Protein AF-A0A7W0N768-F1 (afdb_monomer)

Radius of gyration: 17.45 Å; Cα contacts (8 Å, |Δi|>4): 24; chains: 1; bounding box: 39×24×38 Å

Solvent-accessible surface area (backbone atoms only — not comparable to full-atom values): 4489 Å² total; per-residue (Å²): 132,84,81,55,62,69,58,51,57,62,70,67,55,54,66,76,56,46,60,55,49,50,58,50,52,54,51,50,50,67,76,42,72,82,73,68,82,78,63,77,61,90,46,75,65,49,42,52,54,47,58,64,59,32,65,98,58,48,52,69,59,34,42,64,56,48,55,64,71,70,53,128

Mean predicted aligned error: 6.65 Å

Structure (mmCIF, N/CA/C/O backbone):
data_AF-A0A7W0N768-F1
#
_entry.id   AF-A0A7W0N768-F1
#
loop_
_atom_site.group_PDB
_atom_site.id
_atom_site.type_symbol
_atom_site.label_atom_id
_atom_site.label_alt_id
_atom_site.label_comp_id
_atom_site.label_asym_id
_atom_site.label_entity_id
_atom_site.label_seq_id
_atom_site.pdbx_PDB_ins_code
_atom_site.Cartn_x
_atom_site.Cartn_y
_atom_site.Cartn_z
_atom_site.occupancy
_atom_site.B_iso_or_equiv
_atom_site.auth_seq_id
_atom_site.auth_comp_id
_atom_site.auth_asym_id
_atom_site.auth_atom_id
_atom_site.pdbx_PDB_model_num
ATOM 1 N N . MET A 1 1 ? 20.292 13.060 9.691 1.00 47.16 1 MET A N 1
ATOM 2 C CA . MET A 1 1 ? 19.474 13.596 8.577 1.00 47.16 1 MET A CA 1
ATOM 3 C C . MET A 1 1 ? 18.883 12.439 7.787 1.00 47.16 1 MET A C 1
ATOM 5 O O . MET A 1 1 ? 19.646 11.592 7.337 1.00 47.16 1 MET A O 1
ATOM 9 N N . ALA A 1 2 ? 17.557 12.375 7.634 1.00 51.94 2 ALA A N 1
ATOM 10 C CA . ALA A 1 2 ? 16.912 11.336 6.832 1.00 51.94 2 ALA A CA 1
ATOM 11 C C . ALA A 1 2 ? 17.364 11.453 5.367 1.00 51.94 2 ALA A C 1
ATOM 13 O O . ALA A 1 2 ? 17.268 12.524 4.763 1.00 51.94 2 ALA A O 1
ATOM 14 N N . ARG A 1 3 ? 17.883 10.364 4.789 1.00 61.03 3 ARG A N 1
ATOM 15 C CA . ARG A 1 3 ? 18.164 10.309 3.351 1.00 61.03 3 ARG A CA 1
ATOM 16 C C . ARG A 1 3 ? 16.860 10.562 2.608 1.00 61.03 3 ARG A C 1
ATOM 18 O O . ARG A 1 3 ? 15.930 9.767 2.683 1.00 61.03 3 ARG A O 1
ATOM 25 N N . SER A 1 4 ? 16.791 11.667 1.871 1.00 78.50 4 SER A N 1
ATOM 26 C CA . SER A 1 4 ? 15.717 11.865 0.904 1.00 78.50 4 SER A CA 1
ATOM 27 C C . SER A 1 4 ? 15.961 10.906 -0.258 1.00 78.50 4 SER A C 1
ATOM 29 O O . SER A 1 4 ? 16.710 11.215 -1.188 1.00 78.50 4 SER A O 1
ATOM 31 N N . TYR A 1 5 ? 15.337 9.729 -0.190 1.00 67.19 5 TYR A N 1
ATOM 32 C CA . TYR A 1 5 ? 15.385 8.710 -1.241 1.00 67.19 5 TYR A CA 1
ATOM 33 C C . TYR A 1 5 ? 14.976 9.283 -2.606 1.00 67.19 5 TYR A C 1
ATOM 35 O O . TYR A 1 5 ? 15.564 8.940 -3.628 1.00 67.19 5 TYR A O 1
ATOM 43 N N . VAL A 1 6 ? 14.052 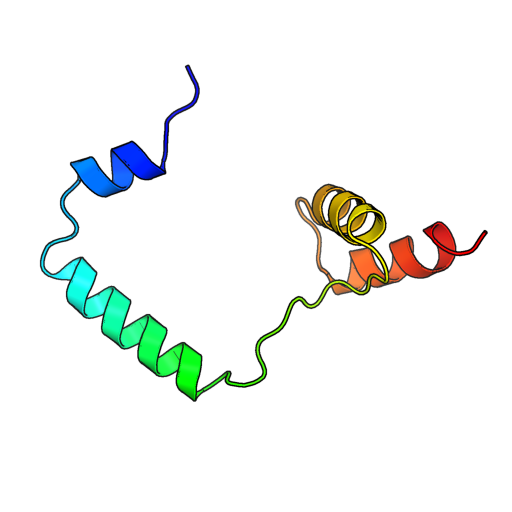10.251 -2.613 1.00 66.44 6 VAL A N 1
ATOM 44 C CA . VAL A 1 6 ? 13.632 10.987 -3.816 1.00 66.44 6 VAL A CA 1
ATOM 45 C C . VAL A 1 6 ? 14.777 11.821 -4.401 1.00 66.44 6 VAL A C 1
ATOM 47 O O . VAL A 1 6 ? 15.019 11.779 -5.609 1.00 66.44 6 VAL A O 1
ATOM 50 N N . ARG A 1 7 ? 15.520 12.564 -3.570 1.00 71.31 7 ARG A N 1
ATOM 51 C CA . ARG A 1 7 ? 16.690 13.327 -4.036 1.00 71.31 7 ARG A CA 1
ATOM 52 C C . ARG A 1 7 ? 17.822 12.411 -4.496 1.00 71.31 7 ARG A C 1
ATOM 54 O O . ARG A 1 7 ? 18.478 12.734 -5.481 1.00 71.31 7 ARG A O 1
ATOM 61 N N . GLU A 1 8 ? 18.052 11.285 -3.823 1.00 71.12 8 GLU A N 1
ATOM 62 C CA . GLU A 1 8 ? 19.096 10.328 -4.211 1.00 71.12 8 GLU A CA 1
ATOM 63 C C . GLU A 1 8 ? 18.778 9.650 -5.554 1.00 71.12 8 GLU A C 1
ATOM 65 O O . GLU A 1 8 ? 19.648 9.566 -6.422 1.00 71.12 8 GLU A O 1
ATOM 70 N N . ALA A 1 9 ? 17.519 9.255 -5.769 1.00 65.38 9 ALA A N 1
ATOM 71 C CA . ALA A 1 9 ? 17.053 8.699 -7.037 1.00 65.38 9 ALA A CA 1
ATOM 72 C C . ALA A 1 9 ? 17.184 9.701 -8.196 1.00 65.38 9 ALA A C 1
ATOM 74 O O . ALA A 1 9 ? 17.619 9.327 -9.284 1.00 65.38 9 ALA A O 1
ATOM 75 N N . ARG A 1 10 ? 16.873 10.985 -7.955 1.00 69.31 10 ARG A N 1
ATOM 76 C CA . ARG A 1 10 ? 17.078 12.061 -8.943 1.00 69.31 10 ARG A CA 1
ATOM 77 C C . ARG A 1 10 ? 18.560 12.298 -9.238 1.00 69.31 10 ARG A C 1
ATOM 79 O O . ARG A 1 10 ? 18.922 12.451 -10.399 1.00 69.31 10 ARG A O 1
ATOM 86 N N . ARG A 1 11 ? 19.420 12.286 -8.212 1.00 71.50 11 ARG A N 1
ATOM 87 C CA . ARG A 1 11 ? 20.869 12.514 -8.351 1.00 71.50 11 ARG A CA 1
ATOM 88 C C . ARG A 1 11 ? 21.561 11.418 -9.162 1.00 71.50 11 ARG A C 1
ATOM 90 O O . ARG A 1 11 ? 22.481 11.718 -9.909 1.00 71.50 11 ARG A O 1
ATOM 97 N N . LYS A 1 12 ? 21.133 10.159 -9.022 1.00 69.06 12 LYS A N 1
ATOM 98 C CA . LYS A 1 12 ? 21.783 9.015 -9.684 1.00 69.06 12 LYS A CA 1
ATOM 99 C C . LYS A 1 12 ? 21.573 8.944 -11.199 1.00 69.06 12 LYS A C 1
ATOM 101 O O . LYS A 1 12 ? 22.239 8.126 -11.813 1.00 69.06 12 LYS A O 1
ATOM 106 N N . GLY A 1 13 ? 20.698 9.769 -11.788 1.00 67.75 13 GLY A N 1
ATOM 107 C CA . GLY A 1 13 ? 20.474 9.810 -13.236 1.00 67.75 13 GLY A CA 1
ATOM 108 C C . GLY A 1 13 ? 20.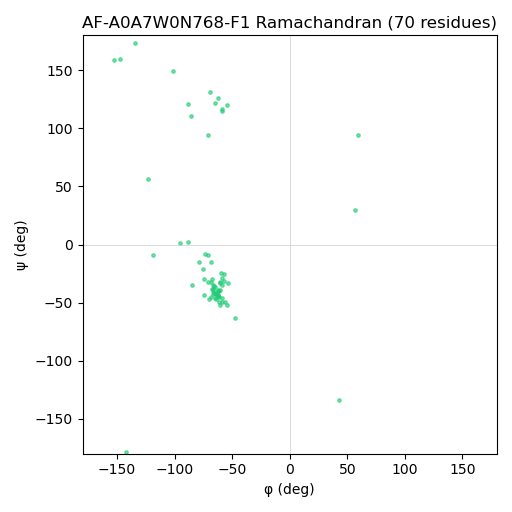011 8.460 -13.792 1.00 67.75 13 GLY A C 1
ATOM 109 O O . GLY A 1 13 ? 20.806 7.593 -14.130 1.00 67.75 13 GLY A O 1
ATOM 110 N N . LEU A 1 14 ? 18.699 8.251 -13.911 1.00 74.38 14 LEU A N 1
ATOM 111 C CA . LEU A 1 14 ? 18.164 6.933 -14.280 1.00 74.38 14 LEU A CA 1
ATOM 112 C C . LEU A 1 14 ? 18.473 6.508 -15.733 1.00 74.38 14 LEU A C 1
ATOM 114 O O . LEU A 1 14 ? 18.340 5.327 -16.028 1.00 74.38 14 LEU A O 1
ATOM 118 N N . GLY A 1 15 ? 18.895 7.411 -16.628 1.00 82.12 15 GLY A N 1
ATOM 119 C CA . GLY A 1 15 ? 19.353 7.088 -17.994 1.00 82.12 15 GLY A CA 1
ATOM 120 C C . GLY A 1 15 ? 18.490 6.042 -18.721 1.00 82.12 15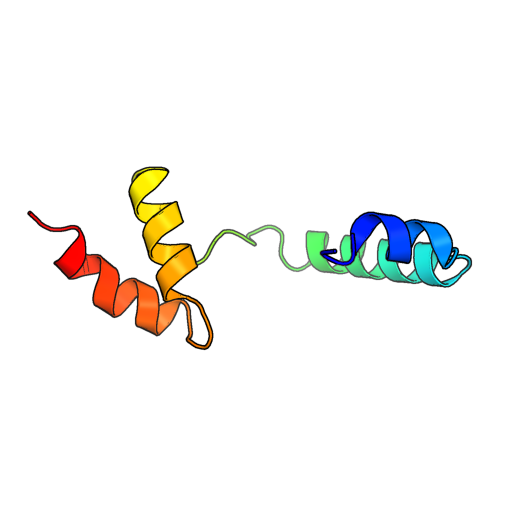 GLY A C 1
ATOM 121 O O . GLY A 1 15 ? 17.263 6.063 -18.623 1.00 82.12 15 GLY A O 1
ATOM 122 N N . ARG A 1 16 ? 19.132 5.053 -19.366 1.00 82.50 16 ARG A N 1
ATOM 123 C CA . ARG A 1 16 ? 18.462 3.900 -20.016 1.00 82.50 16 ARG A CA 1
ATOM 124 C C . ARG A 1 16 ? 17.578 3.075 -19.065 1.00 82.50 16 ARG A C 1
ATOM 126 O O . ARG A 1 16 ? 16.626 2.429 -19.498 1.00 82.50 16 ARG A O 1
ATOM 133 N N . ARG A 1 17 ? 17.853 3.090 -17.753 1.00 85.31 17 ARG A N 1
ATOM 134 C CA . ARG A 1 17 ? 17.021 2.405 -16.748 1.00 85.31 17 ARG A CA 1
ATOM 135 C C . ARG A 1 17 ? 15.645 3.062 -16.633 1.00 85.31 17 ARG A C 1
ATOM 137 O O . ARG A 1 17 ? 14.689 2.353 -16.344 1.00 85.31 17 ARG A O 1
ATOM 144 N N . ARG A 1 18 ? 15.525 4.371 -16.891 1.00 86.81 18 ARG A N 1
ATOM 145 C CA . ARG A 1 18 ? 14.237 5.083 -16.890 1.00 86.81 18 ARG A CA 1
ATOM 146 C C . ARG A 1 18 ? 13.293 4.524 -17.949 1.00 86.81 18 ARG A C 1
ATOM 148 O O . ARG A 1 18 ? 12.162 4.193 -17.622 1.00 86.81 18 ARG A O 1
ATOM 155 N N . GLU A 1 19 ? 13.781 4.373 -19.179 1.00 89.69 19 GLU A N 1
ATOM 156 C CA . GLU A 1 19 ? 13.007 3.806 -20.291 1.00 89.69 19 GLU A CA 1
ATOM 157 C C . GLU A 1 19 ? 12.594 2.361 -20.002 1.00 89.69 19 GLU A C 1
ATOM 159 O O . GLU A 1 19 ? 11.433 1.997 -20.171 1.00 89.69 19 GLU A O 1
ATOM 164 N N . ARG A 1 20 ? 13.523 1.541 -19.489 1.00 92.81 20 ARG A N 1
ATOM 165 C CA . ARG A 1 20 ? 13.219 0.158 -19.096 1.00 92.81 20 ARG A CA 1
ATOM 166 C C . ARG A 1 20 ? 12.164 0.088 -17.988 1.00 92.81 20 ARG A C 1
ATOM 168 O O . ARG A 1 20 ? 11.270 -0.743 -18.080 1.00 92.81 20 ARG A O 1
ATOM 175 N N . ILE A 1 21 ? 12.273 0.920 -16.947 1.00 93.06 21 ILE A N 1
ATOM 176 C CA . ILE A 1 21 ? 11.289 0.975 -15.852 1.00 93.06 21 ILE A CA 1
ATOM 177 C C . ILE A 1 21 ? 9.920 1.392 -16.392 1.00 93.06 21 ILE A C 1
ATOM 179 O O . ILE A 1 21 ? 8.940 0.744 -16.048 1.00 93.06 21 ILE A O 1
ATOM 183 N N . GLY A 1 22 ? 9.859 2.409 -17.259 1.00 93.12 22 GLY A N 1
ATOM 184 C CA . GLY A 1 22 ? 8.607 2.863 -17.875 1.00 93.12 22 GLY A CA 1
ATOM 185 C C . GLY A 1 22 ? 7.867 1.726 -18.579 1.00 93.12 22 GLY A C 1
ATOM 186 O O . GLY A 1 22 ? 6.738 1.422 -18.216 1.00 93.12 22 GLY A O 1
ATOM 187 N N . ARG A 1 23 ? 8.559 0.996 -19.465 1.00 96.38 23 ARG A N 1
ATOM 188 C CA . ARG A 1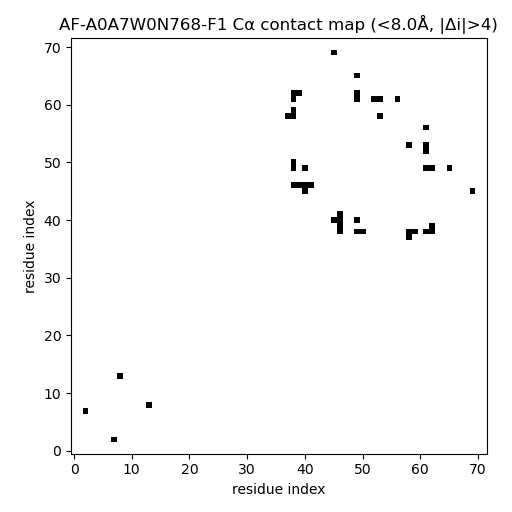 23 ? 7.974 -0.156 -20.178 1.00 96.38 23 ARG A CA 1
ATOM 189 C C . ARG A 1 23 ? 7.498 -1.278 -19.250 1.00 96.38 23 ARG A C 1
ATOM 191 O O . ARG A 1 23 ? 6.554 -1.983 -19.584 1.00 96.38 23 ARG A O 1
ATOM 198 N N . ILE A 1 24 ? 8.169 -1.494 -18.115 1.00 96.50 24 ILE A N 1
ATOM 199 C CA . ILE A 1 24 ? 7.741 -2.492 -17.119 1.00 96.50 24 ILE A CA 1
ATOM 200 C C . ILE A 1 24 ? 6.457 -2.027 -16.430 1.00 96.50 24 ILE A C 1
ATOM 202 O O . ILE A 1 24 ? 5.523 -2.810 -16.314 1.00 96.50 24 ILE A O 1
ATOM 206 N N . VAL A 1 25 ? 6.405 -0.762 -16.003 1.00 96.38 25 VAL A N 1
ATOM 207 C CA . VAL A 1 25 ? 5.223 -0.187 -15.345 1.00 96.38 25 VAL A CA 1
ATOM 208 C C . VAL A 1 25 ? 4.018 -0.192 -16.285 1.00 96.38 25 VAL A C 1
ATOM 210 O O . VAL A 1 25 ? 2.945 -0.594 -15.862 1.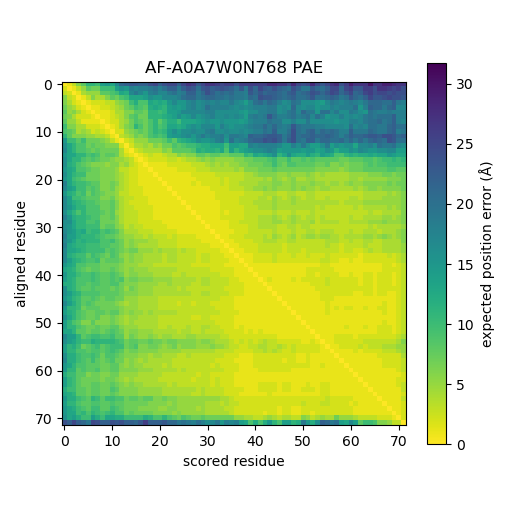00 96.38 25 VAL A O 1
ATOM 213 N N . GLU A 1 26 ? 4.197 0.173 -17.556 1.00 97.31 26 GLU A N 1
ATOM 214 C CA . GLU A 1 26 ? 3.133 0.133 -18.570 1.00 97.31 26 GLU A CA 1
ATOM 215 C C . GLU A 1 26 ? 2.556 -1.277 -18.745 1.00 97.31 26 GLU A C 1
ATOM 217 O O . GLU A 1 26 ? 1.343 -1.451 -18.739 1.00 97.31 26 GLU A O 1
ATOM 222 N N . ARG A 1 27 ? 3.414 -2.302 -18.837 1.00 98.12 27 ARG A N 1
ATOM 223 C CA . ARG A 1 27 ? 2.961 -3.698 -18.941 1.00 98.12 27 ARG A CA 1
ATOM 224 C C . ARG A 1 27 ? 2.208 -4.156 -17.697 1.00 98.12 27 ARG A C 1
ATOM 226 O O . ARG A 1 27 ? 1.185 -4.810 -17.831 1.00 98.12 27 ARG A O 1
ATOM 233 N N . LEU A 1 28 ? 2.698 -3.803 -16.507 1.00 97.75 28 LEU A N 1
ATOM 234 C CA . LEU A 1 28 ? 2.028 -4.142 -15.249 1.00 97.75 28 LEU A CA 1
ATOM 235 C C . LEU A 1 28 ? 0.679 -3.431 -15.107 1.00 97.75 28 LEU A C 1
ATOM 237 O O . LEU A 1 28 ? -0.246 -4.024 -14.572 1.00 97.75 28 LEU A O 1
ATOM 241 N N . ALA A 1 29 ? 0.560 -2.192 -15.591 1.00 96.69 29 ALA A N 1
ATOM 242 C CA . ALA A 1 29 ? -0.696 -1.447 -15.560 1.00 96.69 29 ALA A CA 1
ATOM 243 C C . ALA A 1 29 ? -1.767 -2.065 -16.473 1.00 96.69 29 ALA A C 1
ATOM 245 O O . ALA A 1 29 ? -2.938 -2.034 -16.123 1.00 96.69 29 ALA A O 1
ATOM 246 N N . VAL A 1 30 ? -1.365 -2.633 -17.618 1.00 97.75 30 VAL A N 1
ATOM 247 C CA . VAL A 1 30 ? -2.276 -3.363 -18.518 1.00 97.75 30 VAL A CA 1
ATOM 248 C C . VAL A 1 30 ? -2.642 -4.739 -17.951 1.00 97.75 30 VAL A C 1
ATOM 250 O O . VAL A 1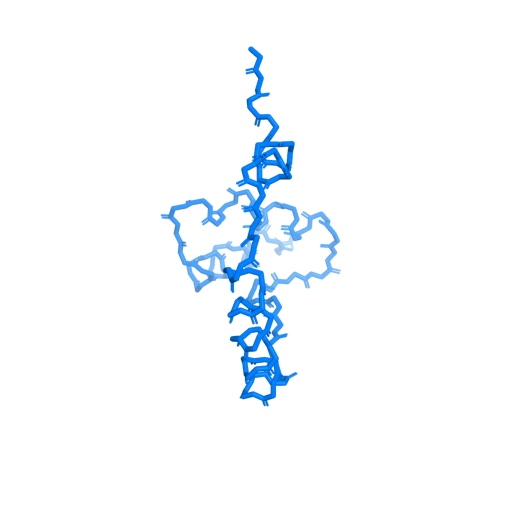 30 ? -3.803 -5.119 -17.992 1.00 97.75 30 VAL A O 1
ATOM 253 N N . GLU A 1 31 ? -1.669 -5.484 -17.419 1.00 98.38 31 GLU A N 1
ATOM 254 C CA . GLU A 1 31 ? -1.889 -6.834 -16.870 1.00 98.38 31 GLU A CA 1
ATOM 255 C C . GLU A 1 31 ? -2.728 -6.826 -15.580 1.00 98.38 31 GLU A C 1
ATOM 257 O O . GLU A 1 31 ? -3.472 -7.764 -15.312 1.00 98.38 31 GLU A O 1
ATOM 262 N N . HIS A 1 32 ? -2.603 -5.770 -14.773 1.00 97.12 32 HIS A N 1
ATOM 263 C CA . HIS A 1 32 ? -3.268 -5.626 -13.478 1.00 97.12 32 HIS A CA 1
ATOM 264 C C . HIS A 1 32 ? -4.117 -4.352 -13.435 1.00 97.12 32 HIS A C 1
ATOM 266 O O . HIS A 1 32 ? -3.924 -3.490 -12.575 1.00 97.12 32 HIS A O 1
ATOM 272 N N . GLU A 1 33 ? -5.047 -4.213 -14.382 1.00 96.44 33 GLU A N 1
ATOM 273 C CA . GLU A 1 33 ? -5.971 -3.068 -14.450 1.00 96.44 33 GLU A CA 1
ATOM 274 C C . GLU A 1 33 ? -6.849 -2.945 -13.184 1.00 96.44 33 GLU A C 1
ATOM 276 O O . GLU A 1 33 ? -7.272 -1.853 -12.808 1.00 96.44 33 GLU A O 1
ATOM 281 N N . ASP A 1 34 ? -7.067 -4.053 -12.475 1.00 95.69 34 ASP A N 1
ATOM 282 C CA . ASP A 1 34 ? -7.837 -4.154 -11.235 1.00 95.69 34 ASP A CA 1
ATOM 283 C C . ASP A 1 34 ? -7.008 -3.918 -9.956 1.00 95.69 34 ASP A C 1
ATOM 285 O O . ASP A 1 34 ? -7.539 -4.012 -8.843 1.00 95.69 34 ASP A O 1
ATOM 289 N N . ALA A 1 35 ? -5.713 -3.600 -10.081 1.00 95.44 35 ALA A N 1
ATOM 290 C CA . ALA A 1 35 ? -4.836 -3.393 -8.934 1.00 95.44 35 ALA A CA 1
ATOM 291 C C . ALA A 1 35 ? -5.351 -2.267 -8.020 1.00 95.44 35 ALA A C 1
ATOM 293 O O . ALA A 1 35 ? -5.386 -1.090 -8.378 1.00 95.44 35 ALA A O 1
ATOM 294 N N . THR A 1 36 ? -5.687 -2.631 -6.784 1.00 95.00 36 THR A N 1
ATOM 295 C CA . THR A 1 36 ? -6.175 -1.716 -5.747 1.00 95.00 36 THR A CA 1
ATOM 296 C C . THR A 1 36 ? -5.478 -1.975 -4.410 1.00 95.00 36 THR A C 1
ATOM 298 O O . THR A 1 36 ? -4.707 -2.925 -4.257 1.00 95.00 36 THR A O 1
ATOM 301 N N . ILE A 1 37 ? -5.728 -1.120 -3.418 1.00 95.62 37 ILE A N 1
ATOM 302 C CA . ILE A 1 37 ? -5.247 -1.333 -2.050 1.00 95.62 37 ILE A CA 1
ATOM 303 C C . ILE A 1 37 ? -5.931 -2.585 -1.482 1.00 95.62 37 ILE A C 1
ATOM 305 O O . ILE A 1 37 ? -7.153 -2.633 -1.375 1.00 95.62 37 ILE A O 1
ATOM 309 N N . ALA A 1 38 ? -5.145 -3.584 -1.076 1.00 96.62 38 ALA A N 1
ATOM 310 C CA . ALA A 1 38 ? -5.671 -4.842 -0.535 1.00 96.62 38 ALA A CA 1
ATOM 311 C C . ALA A 1 38 ? -6.130 -4.749 0.937 1.00 96.62 38 ALA A C 1
ATOM 313 O O . ALA A 1 38 ? -6.843 -5.631 1.431 1.00 96.62 38 ALA A O 1
ATOM 314 N N . LEU A 1 39 ? -5.740 -3.687 1.652 1.00 98.06 39 LEU A N 1
ATOM 315 C CA . LEU A 1 39 ? -6.227 -3.387 2.999 1.00 98.06 39 LEU A CA 1
ATOM 316 C C . LEU A 1 39 ? -7.705 -2.974 2.957 1.00 98.06 39 LEU A C 1
ATOM 318 O O . LEU A 1 39 ? -8.094 -2.105 2.182 1.00 98.06 39 LEU A O 1
ATOM 322 N N . ARG A 1 40 ? -8.528 -3.569 3.822 1.00 97.50 40 ARG A N 1
ATOM 323 C CA . ARG A 1 40 ? -9.949 -3.243 3.991 1.00 97.50 40 ARG A CA 1
ATOM 324 C C . ARG A 1 40 ? -10.097 -2.119 5.013 1.00 97.50 40 ARG A C 1
ATOM 326 O O . ARG A 1 40 ? -9.697 -2.273 6.164 1.00 97.50 40 ARG A O 1
ATOM 333 N N . PHE A 1 41 ? -10.698 -1.009 4.600 1.00 97.25 41 PHE A N 1
ATOM 334 C CA . PHE A 1 41 ? -10.938 0.167 5.438 1.00 97.25 41 PHE A CA 1
ATOM 335 C C . PHE A 1 41 ? -12.171 0.931 4.941 1.00 97.25 41 PHE A C 1
ATOM 337 O O . PHE A 1 41 ? -12.569 0.810 3.784 1.00 97.25 41 PHE A O 1
ATOM 344 N N . ARG A 1 42 ? -12.768 1.741 5.814 1.00 97.44 42 ARG A N 1
ATOM 345 C CA . ARG A 1 42 ? -13.938 2.591 5.528 1.00 97.44 42 ARG A CA 1
ATOM 346 C C . ARG A 1 42 ? -13.651 4.080 5.711 1.00 97.44 42 ARG A C 1
ATOM 348 O O . ARG A 1 42 ? -14.484 4.913 5.374 1.00 97.44 42 ARG A O 1
ATOM 355 N N . SER A 1 43 ? -12.489 4.430 6.264 1.00 97.69 43 SER A N 1
ATOM 356 C CA . SER A 1 43 ? -12.074 5.819 6.479 1.00 97.69 43 SER A CA 1
ATOM 357 C C . SER A 1 43 ? -10.555 5.990 6.345 1.00 97.69 43 SER A C 1
ATOM 359 O O . SER A 1 43 ? -9.813 5.020 6.520 1.00 97.69 43 SER A O 1
ATOM 361 N N . PRO A 1 44 ? -10.059 7.219 6.097 1.00 98.19 44 PRO A N 1
ATOM 362 C CA . PRO A 1 44 ? -8.622 7.497 6.088 1.00 98.19 44 PRO A CA 1
ATOM 363 C C . PRO A 1 44 ? -7.913 7.127 7.398 1.00 98.19 44 PRO A C 1
ATOM 365 O O . PRO A 1 44 ? -6.755 6.719 7.371 1.00 98.19 44 PRO A O 1
ATOM 368 N N . LEU A 1 45 ? -8.607 7.229 8.540 1.00 97.94 45 LEU A N 1
ATOM 369 C CA . LEU A 1 45 ? -8.064 6.829 9.839 1.00 97.94 45 LEU A CA 1
ATOM 370 C C . LEU A 1 45 ? -7.883 5.306 9.930 1.00 97.94 45 LEU A C 1
ATOM 372 O O . LEU A 1 45 ? -6.826 4.846 10.352 1.00 97.94 45 LEU A O 1
ATOM 376 N N . GLU A 1 46 ? -8.879 4.528 9.494 1.00 98.00 46 GLU A N 1
ATOM 377 C CA . GLU A 1 46 ? -8.769 3.063 9.434 1.00 98.00 46 GLU A CA 1
ATOM 378 C C . GLU A 1 46 ? -7.634 2.628 8.493 1.00 98.00 46 GLU A C 1
ATOM 380 O O . GLU A 1 46 ? -6.869 1.724 8.835 1.00 98.00 46 GLU A O 1
ATOM 385 N N . LEU A 1 47 ? -7.469 3.299 7.344 1.00 98.12 47 LEU A N 1
ATOM 386 C CA . LEU A 1 47 ? -6.357 3.031 6.428 1.00 98.12 47 LEU A CA 1
ATOM 387 C C . LEU A 1 47 ? -5.005 3.347 7.074 1.00 98.12 47 LEU A C 1
ATOM 389 O O . LEU A 1 47 ? -4.099 2.523 7.003 1.00 98.12 47 LEU A O 1
ATOM 393 N N . LEU A 1 48 ? -4.868 4.505 7.727 1.00 98.19 48 LEU A N 1
ATOM 394 C CA . LEU A 1 48 ? -3.630 4.894 8.405 1.00 98.19 48 LEU A CA 1
ATOM 395 C C . LEU A 1 48 ? -3.209 3.841 9.436 1.00 98.19 48 LEU A C 1
ATOM 397 O O . LEU A 1 48 ? -2.069 3.381 9.415 1.00 98.19 48 LEU A O 1
ATOM 401 N N . VAL A 1 49 ? -4.137 3.421 10.298 1.00 97.81 49 VAL A N 1
ATOM 402 C CA . VAL A 1 49 ? -3.872 2.382 11.301 1.00 97.81 49 VAL A CA 1
ATOM 403 C C . VAL A 1 49 ? -3.530 1.050 10.630 1.00 97.81 49 VAL A C 1
ATOM 405 O O . VAL A 1 49 ? -2.558 0.407 11.018 1.00 97.81 49 VAL A O 1
ATOM 408 N N . SER A 1 50 ? -4.262 0.655 9.584 1.00 98.31 50 SER A N 1
ATOM 409 C CA . SER A 1 50 ? -3.991 -0.584 8.840 1.00 98.31 50 SER A CA 1
ATOM 410 C C . SER A 1 50 ? -2.594 -0.584 8.204 1.00 98.31 50 SER A C 1
ATOM 412 O O . SER A 1 50 ? -1.898 -1.593 8.259 1.00 98.31 50 SER A O 1
ATOM 414 N N . VAL A 1 51 ? -2.141 0.553 7.666 1.00 98.00 51 VAL A N 1
ATOM 415 C CA . VAL A 1 51 ? -0.787 0.722 7.109 1.00 98.00 51 VAL A CA 1
ATOM 416 C C . VAL A 1 51 ? 0.284 0.662 8.200 1.00 98.00 51 VAL A C 1
ATOM 418 O O . VAL A 1 51 ? 1.340 0.074 7.991 1.00 98.00 51 VAL A O 1
ATOM 421 N N . MET A 1 52 ? 0.033 1.233 9.380 1.00 97.88 52 MET A N 1
ATOM 422 C CA . MET A 1 52 ? 0.964 1.103 10.509 1.00 97.88 52 MET A CA 1
ATOM 423 C C . MET A 1 52 ? 1.113 -0.359 10.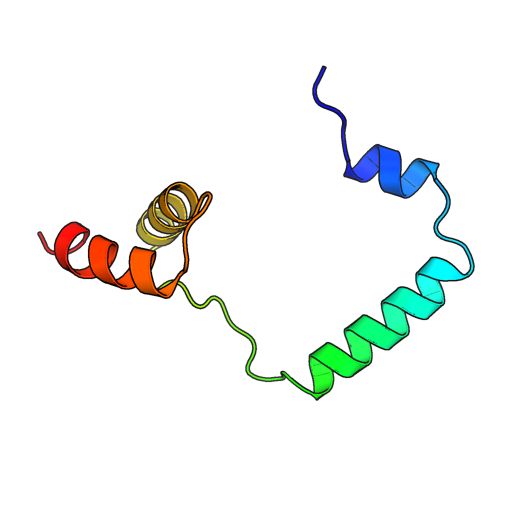949 1.00 97.88 52 MET A C 1
ATOM 425 O O . MET A 1 52 ? 2.221 -0.800 11.251 1.00 97.88 52 MET A O 1
ATOM 429 N N . LEU A 1 53 ? 0.010 -1.113 10.952 1.00 97.38 53 LEU A N 1
ATOM 430 C CA . LEU A 1 53 ? -0.006 -2.532 11.309 1.00 97.38 53 LEU A CA 1
ATOM 431 C C . LEU A 1 53 ? 0.556 -3.445 10.215 1.00 97.38 53 LEU A C 1
ATOM 433 O O . LEU A 1 53 ? 0.964 -4.556 10.538 1.00 97.38 53 LEU A O 1
ATOM 437 N N . SER A 1 54 ? 0.597 -3.012 8.949 1.00 97.31 54 SER A N 1
ATOM 438 C CA . SER A 1 54 ? 1.088 -3.838 7.835 1.00 97.31 54 SER A CA 1
ATOM 439 C C . SER A 1 54 ? 2.608 -4.011 7.811 1.00 97.31 54 SER A C 1
ATOM 441 O O . SER A 1 54 ? 3.132 -4.841 7.064 1.00 97.31 54 SER A O 1
ATOM 443 N N . ALA A 1 55 ? 3.335 -3.284 8.664 1.00 96.25 55 ALA A N 1
ATOM 444 C CA . ALA A 1 55 ? 4.776 -3.420 8.801 1.00 96.25 55 ALA A CA 1
ATOM 445 C C . ALA A 1 55 ? 5.179 -4.875 9.103 1.00 96.25 55 ALA A C 1
ATOM 447 O O . ALA A 1 55 ? 4.807 -5.440 10.128 1.00 96.25 55 ALA A O 1
ATOM 448 N N . GLN A 1 56 ? 5.992 -5.458 8.213 1.00 96.25 56 GLN A N 1
ATOM 449 C CA . GLN A 1 56 ? 6.524 -6.823 8.346 1.00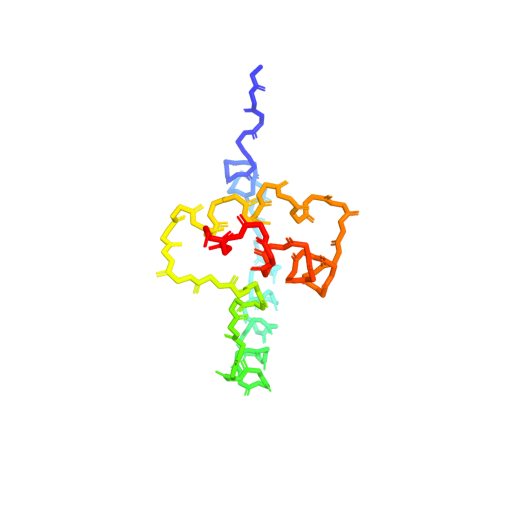 96.25 56 GLN A CA 1
ATOM 450 C C . GLN A 1 56 ? 5.437 -7.911 8.485 1.00 96.25 56 GLN A C 1
ATOM 452 O O . GLN A 1 56 ? 5.662 -8.946 9.107 1.00 96.25 56 GLN A O 1
ATOM 457 N N . THR A 1 57 ? 4.256 -7.696 7.901 1.00 97.56 57 THR A N 1
ATOM 458 C CA . THR A 1 57 ? 3.166 -8.681 7.863 1.00 97.56 57 THR A CA 1
ATOM 459 C C . THR A 1 57 ? 2.443 -8.635 6.513 1.00 97.56 57 THR A C 1
ATOM 461 O O . THR A 1 57 ? 2.835 -7.900 5.610 1.00 97.56 57 THR A O 1
ATOM 464 N N . THR A 1 58 ? 1.413 -9.460 6.343 1.00 98.00 58 THR A N 1
ATOM 465 C CA . THR A 1 58 ? 0.609 -9.531 5.116 1.00 98.00 58 THR A CA 1
ATOM 466 C C . THR A 1 58 ? -0.712 -8.789 5.282 1.00 98.00 58 THR A C 1
ATOM 468 O O . THR A 1 58 ? -1.299 -8.794 6.365 1.00 98.00 58 THR A O 1
ATOM 471 N N . ASP A 1 59 ? -1.248 -8.232 4.193 1.00 98.00 59 ASP A N 1
ATOM 472 C CA . ASP A 1 59 ? -2.563 -7.571 4.206 1.00 98.00 59 ASP A CA 1
ATOM 473 C C . ASP A 1 59 ? -3.688 -8.521 4.648 1.00 98.00 59 ASP A C 1
ATOM 475 O O . ASP A 1 59 ? -4.649 -8.094 5.281 1.00 98.00 59 ASP A O 1
ATOM 479 N N . ILE A 1 60 ? -3.545 -9.830 4.398 1.00 98.19 60 ILE A N 1
ATOM 480 C CA . ILE A 1 60 ? -4.453 -10.870 4.914 1.00 98.19 60 ILE A CA 1
ATOM 481 C C . ILE A 1 60 ? -4.482 -10.851 6.448 1.00 98.19 60 ILE A C 1
ATOM 483 O O . ILE A 1 60 ? -5.559 -10.823 7.046 1.00 98.19 60 ILE A O 1
ATOM 487 N N . ASN A 1 61 ? -3.310 -10.840 7.091 1.00 98.25 61 ASN A N 1
ATOM 488 C CA . ASN A 1 61 ? -3.213 -10.787 8.547 1.00 98.25 61 ASN A CA 1
ATOM 489 C C . ASN A 1 61 ? -3.712 -9.453 9.097 1.00 98.25 61 ASN A C 1
ATOM 491 O O . ASN A 1 61 ? -4.409 -9.454 10.111 1.00 98.25 61 ASN A O 1
ATOM 495 N N . VAL A 1 62 ? -3.405 -8.340 8.422 1.00 98.50 62 VAL A N 1
ATOM 496 C CA . VAL A 1 62 ? -3.909 -7.016 8.809 1.00 98.50 62 VAL A CA 1
ATOM 497 C C . VAL A 1 62 ? -5.433 -7.002 8.761 1.00 98.50 62 VAL A C 1
ATOM 499 O O . VAL A 1 62 ? -6.057 -6.720 9.773 1.00 98.50 62 VAL A O 1
ATOM 502 N N . ASN A 1 63 ? -6.041 -7.414 7.648 1.00 98.25 63 ASN A N 1
ATOM 503 C CA . ASN A 1 63 ? -7.496 -7.469 7.485 1.00 98.25 63 ASN A CA 1
ATOM 504 C C . ASN A 1 63 ? -8.177 -8.367 8.529 1.00 98.25 63 ASN A C 1
ATOM 506 O O . ASN A 1 63 ? -9.283 -8.066 8.981 1.00 98.25 63 ASN A O 1
ATOM 510 N N . ARG A 1 64 ? -7.517 -9.463 8.934 1.00 98.25 64 ARG A N 1
ATOM 511 C CA . ARG A 1 64 ? -8.006 -10.348 10.000 1.00 98.25 64 ARG A CA 1
ATOM 512 C C . ARG A 1 64 ? -8.071 -9.635 11.350 1.00 98.25 64 ARG A C 1
ATOM 514 O O . ARG A 1 64 ? -9.026 -9.854 12.088 1.00 98.25 64 ARG A O 1
ATOM 521 N N . VAL A 1 65 ? -7.066 -8.823 11.690 1.00 97.81 65 VAL A N 1
ATOM 522 C CA . VAL A 1 65 ? -7.008 -8.133 12.991 1.00 97.81 65 VAL A CA 1
ATOM 523 C C . VAL A 1 65 ? -7.788 -6.821 12.995 1.00 97.81 65 VAL A C 1
ATOM 525 O O . VAL A 1 65 ? -8.403 -6.490 14.004 1.00 97.81 65 VAL A O 1
ATOM 528 N N . THR A 1 66 ? -7.815 -6.093 11.877 1.00 97.75 66 THR A N 1
ATOM 529 C CA . THR A 1 66 ? -8.496 -4.798 11.779 1.00 97.75 66 THR A CA 1
ATOM 530 C C . THR A 1 66 ? -10.013 -4.933 11.724 1.00 97.75 66 THR A C 1
ATOM 532 O O . THR A 1 66 ? -10.709 -4.066 12.243 1.00 97.75 66 THR A O 1
ATOM 535 N N . GLY A 1 67 ? -10.535 -6.038 11.175 1.00 96.31 67 GLY A N 1
ATOM 536 C CA . GLY A 1 67 ? -11.968 -6.346 11.142 1.00 96.31 67 GLY A CA 1
ATOM 537 C C . GLY A 1 67 ? -12.666 -6.165 12.499 1.00 96.31 67 GLY A C 1
ATOM 538 O O . GLY A 1 67 ? -13.519 -5.286 12.603 1.00 96.31 67 GLY A O 1
ATOM 539 N N . PRO A 1 68 ? -12.307 -6.940 13.543 1.00 96.94 68 PRO A N 1
ATOM 540 C CA . PRO A 1 68 ? -12.855 -6.751 14.886 1.00 96.94 68 PRO A CA 1
ATOM 541 C C . PRO A 1 68 ? -12.335 -5.482 15.579 1.00 96.94 68 PRO A C 1
ATOM 543 O O . PRO A 1 68 ? -13.082 -4.865 16.324 1.00 96.94 68 PRO A O 1
ATOM 546 N N . LEU A 1 69 ? -11.096 -5.039 15.322 1.00 96.44 69 LEU A N 1
ATOM 547 C CA . LEU A 1 69 ? -10.542 -3.817 15.933 1.00 96.44 69 LEU A CA 1
ATOM 548 C C . LEU A 1 69 ? -11.351 -2.554 15.588 1.00 96.44 69 LEU A C 1
ATOM 550 O O . LEU A 1 69 ? -11.409 -1.619 16.382 1.00 96.44 69 LEU A O 1
ATOM 554 N N . PHE A 1 70 ? -11.952 -2.512 14.397 1.00 96.88 70 PHE A N 1
ATOM 555 C CA . PHE A 1 70 ? -12.773 -1.392 13.929 1.00 96.88 70 PHE A CA 1
ATOM 556 C C . PHE A 1 70 ? -14.276 -1.592 14.167 1.00 96.88 70 PHE A C 1
ATOM 558 O O . PHE A 1 70 ? -15.083 -0.740 13.776 1.00 96.88 70 PHE A O 1
ATOM 565 N N . GLN A 1 71 ? -14.669 -2.707 14.783 1.00 91.50 71 GLN A N 1
ATOM 566 C CA . GLN A 1 71 ? -16.013 -2.898 15.313 1.00 91.50 71 GLN A CA 1
ATOM 567 C C . GLN A 1 71 ? -16.026 -2.303 16.722 1.00 91.50 71 GLN A C 1
ATOM 569 O O . GLN A 1 71 ? -15.340 -2.787 17.616 1.00 91.50 71 GLN A O 1
ATOM 574 N N . LYS A 1 72 ? -16.742 -1.190 16.883 1.00 65.19 72 LYS A N 1
ATOM 575 C CA . LYS A 1 72 ? -17.112 -0.694 18.209 1.00 65.19 72 LYS A CA 1
ATOM 576 C C . LYS A 1 72 ? -18.228 -1.550 18.780 1.00 65.19 72 LYS A C 1
ATOM 578 O O . LYS A 1 72 ? -19.124 -1.906 17.981 1.00 65.19 72 LYS A O 1
#

Secondary structure (DSSP, 8-state):
----HHHHHHHT--HHHHHHHHHHHHHHHHHTTT----S--S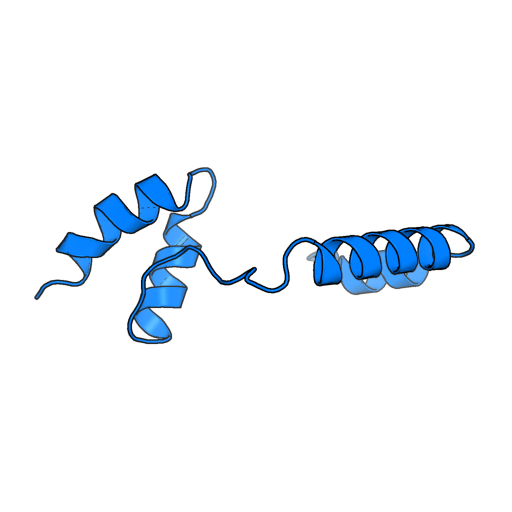SHHHHHHHHHHTTTS-HHHHHHHHHHHT--

pLDDT: mean 89.81, std 12.91, range [47.16, 98.5]

Sequence (72 aa):
MARSYVREARRKGLGRRRERIGRIVERLAVEHEDATIALRFRSPLELLVSVMLSAQTTDINVNRVTGPLFQK

Foldseek 3Di:
DDPPPVVVVVVVDCPPVVVVVVVVVVVCCVVPVVDDDLADDDDPVLVVVLVVVPVPHDSVVSNVVSVVVVPD

Nearest PDB structures (foldseek):
  1p59-assembly1_A  TM=9.507E-01  e=3.103E-02  Geobacillus stearothermophilus